Protein AF-A0A8T8E0K7-F1 (afdb_monomer)

Organism: NCBI:txid2675099

Mean predicted aligned error: 10.48 Å

Sequence (93 aa):
MATNSTASETILDVREIDGPPFDDIVAALEELPADGRLHLIAPFEPKPLYEVLETRGFEHKVERSETSEGASGDAASRETERRDVWHVVIEHA

Solvent-accessible surface area (backbone atoms only — not comparable to full-atom values): 5961 Å² total; per-residue (Å²): 134,84,81,76,71,89,63,54,71,45,78,47,63,48,76,81,50,95,68,77,58,64,58,60,50,51,50,51,57,74,71,46,51,81,78,23,36,41,38,36,37,28,74,56,85,65,65,82,52,52,64,53,33,62,74,72,51,40,43,71,48,79,47,70,75,65,83,86,84,78,97,80,74,93,75,85,84,80,75,99,76,72,87,54,47,32,40,33,40,37,34,68,102

InterPro domains:
  IPR018720 Domain of unknown function DUF2249 [PF10006] (12-67)

Secondary structure (DSSP, 8-state):
-------EEEEEESSS-SS-THHHHHHHHHHS-TTEEEEEEESS--HHHHHHHHHHTEEEEEEE---S----S--SSS-S-----EEEEEEE-

pLDDT: mean 71.6, std 14.5, range [35.03, 88.44]

Nearest PDB structures (foldseek):
  3e05-assembly2_H  TM=6.324E-01  e=3.038E-02  Geobacter metallireducens GS-15
  3hm2-assembly1_B  TM=4.724E-01  e=4.562E-01  Corynebacterium diphtheriae
  3njr-assembly1_A  TM=4.652E-01  e=1.177E+00  Rhodobacter capsulatus SB 1003
  3hm2-assembly2_G  TM=3.949E-01  e=4.562E-01  Corynebacterium diphtheriae
  1y9k-assembly3_C  TM=3.886E-01  e=2.480E+00  Bacillus cereus ATCC 14579

Foldseek 3Di:
DDDPDPAAEAEAECVPDPDDCPVVVVVVVVVADQSHKYKYKDQDDPVVVVVVCVVVQKDKDKDWPDPDDDPDDDPPDDDPDDSTIIIMMIHHD

Structure (mmCIF, N/CA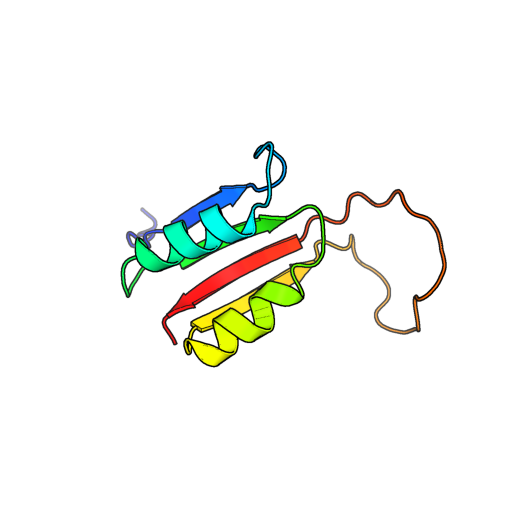/C/O backbone):
data_AF-A0A8T8E0K7-F1
#
_entry.id   AF-A0A8T8E0K7-F1
#
loop_
_atom_site.group_PDB
_atom_site.id
_atom_site.type_symbol
_atom_site.label_atom_id
_atom_site.label_alt_id
_atom_site.label_comp_id
_atom_site.label_asym_id
_atom_site.label_entity_id
_atom_site.label_seq_id
_atom_site.pdbx_PDB_ins_code
_atom_site.Cartn_x
_atom_site.Cartn_y
_atom_site.Cartn_z
_atom_site.occupancy
_atom_site.B_iso_or_equiv
_atom_site.auth_seq_id
_atom_site.auth_comp_id
_atom_site.auth_asym_id
_atom_site.auth_atom_id
_atom_site.pdbx_PDB_model_num
ATOM 1 N N . MET A 1 1 ? 4.128 -18.824 22.533 1.00 35.03 1 MET A N 1
ATOM 2 C CA . MET A 1 1 ? 3.027 -18.590 21.580 1.00 35.03 1 MET A CA 1
ATOM 3 C C . MET A 1 1 ? 2.975 -17.087 21.348 1.00 35.03 1 MET A C 1
ATOM 5 O O . MET A 1 1 ? 2.483 -16.384 22.216 1.00 35.03 1 MET A O 1
ATOM 9 N N . ALA A 1 2 ? 3.624 -16.581 20.297 1.00 39.09 2 ALA A N 1
ATOM 10 C CA . ALA A 1 2 ? 3.625 -15.150 19.995 1.00 39.09 2 ALA A CA 1
ATOM 11 C C . ALA A 1 2 ? 2.293 -14.796 19.326 1.00 39.09 2 ALA A C 1
ATOM 13 O O . ALA A 1 2 ? 1.955 -15.343 18.280 1.00 39.09 2 ALA A O 1
ATOM 14 N N . THR A 1 3 ? 1.512 -13.944 19.978 1.00 43.75 3 THR A N 1
ATOM 15 C CA . THR A 1 3 ? 0.260 -13.397 19.465 1.00 43.75 3 THR A CA 1
ATOM 16 C C . THR A 1 3 ? 0.586 -12.305 18.451 1.00 43.75 3 THR A C 1
ATOM 18 O O . THR A 1 3 ? 0.647 -11.133 18.814 1.00 43.75 3 THR A O 1
ATOM 21 N N . ASN A 1 4 ? 0.812 -12.668 17.188 1.00 47.34 4 ASN A N 1
ATOM 22 C CA . ASN A 1 4 ? 0.633 -11.687 16.125 1.00 47.34 4 ASN A CA 1
ATOM 23 C C . ASN A 1 4 ? -0.866 -11.592 15.871 1.00 47.34 4 ASN A C 1
ATOM 25 O O . ASN A 1 4 ? -1.457 -12.434 15.198 1.00 47.34 4 ASN A O 1
ATOM 29 N N . SER A 1 5 ? -1.463 -10.599 16.528 1.00 49.50 5 SER A N 1
ATOM 30 C CA . SER A 1 5 ? -2.784 -10.072 16.229 1.00 49.50 5 SER A CA 1
ATOM 31 C C . SER A 1 5 ? -2.992 -10.005 14.720 1.00 49.50 5 SER A C 1
ATOM 33 O O . SER A 1 5 ? -2.103 -9.590 13.980 1.00 49.50 5 SER A O 1
ATOM 35 N N . THR A 1 6 ? -4.168 -10.444 14.299 1.00 51.88 6 THR A N 1
ATOM 36 C CA . THR A 1 6 ? -4.681 -10.503 12.933 1.00 51.88 6 THR A CA 1
ATOM 37 C C . THR A 1 6 ? -4.718 -9.112 12.282 1.00 51.88 6 THR A C 1
ATOM 39 O O . THR A 1 6 ? -5.779 -8.517 12.152 1.00 51.88 6 THR A O 1
ATOM 42 N N . ALA A 1 7 ? -3.567 -8.554 11.912 1.00 62.03 7 ALA A N 1
ATOM 43 C CA . ALA A 1 7 ? -3.498 -7.384 11.046 1.00 62.03 7 ALA A CA 1
ATOM 44 C C . ALA A 1 7 ? -3.766 -7.864 9.615 1.00 62.03 7 ALA A C 1
ATOM 46 O O . ALA A 1 7 ? -3.056 -8.741 9.117 1.00 62.03 7 ALA A O 1
ATOM 47 N N . SER A 1 8 ? -4.824 -7.347 8.987 1.00 73.62 8 SER A N 1
ATOM 48 C CA . SER A 1 8 ? -5.192 -7.684 7.610 1.00 73.62 8 SER A CA 1
ATOM 49 C C . SER A 1 8 ? -4.206 -7.003 6.658 1.00 73.62 8 SER A C 1
ATOM 51 O O . SER A 1 8 ? -4.455 -5.909 6.157 1.00 73.62 8 SER A O 1
ATOM 53 N N . GLU A 1 9 ? -3.037 -7.616 6.488 1.00 80.69 9 GLU A N 1
ATOM 54 C CA . GLU A 1 9 ? -2.022 -7.179 5.537 1.00 80.69 9 GLU A CA 1
ATOM 55 C C . GLU A 1 9 ? -2.345 -7.737 4.150 1.00 80.69 9 GLU A C 1
ATOM 57 O O . GLU A 1 9 ? -2.368 -8.952 3.945 1.00 80.69 9 GLU A O 1
ATOM 62 N N . THR A 1 10 ? -2.580 -6.838 3.201 1.00 85.56 10 THR A N 1
ATOM 63 C CA . THR A 1 10 ? -2.748 -7.167 1.783 1.00 85.56 10 THR A CA 1
ATOM 64 C C . THR A 1 10 ? -1.446 -6.835 1.073 1.00 85.56 10 THR A C 1
ATOM 66 O O . THR A 1 10 ? -0.964 -5.717 1.200 1.00 85.56 10 THR A O 1
ATOM 69 N N . ILE A 1 11 ? -0.858 -7.777 0.337 1.00 86.50 11 ILE A N 1
ATOM 70 C CA . ILE A 1 11 ? 0.368 -7.544 -0.438 1.00 86.50 11 ILE A CA 1
ATOM 71 C C . ILE A 1 11 ? -0.015 -7.464 -1.913 1.00 86.50 11 ILE A C 1
ATOM 73 O O . ILE A 1 11 ? -0.625 -8.396 -2.433 1.00 86.50 11 ILE A O 1
ATOM 77 N N 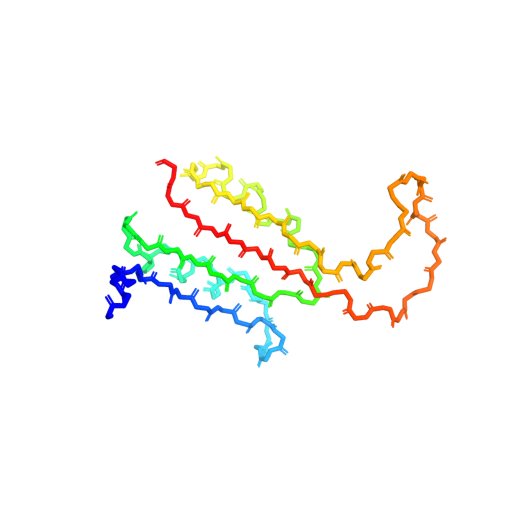. LEU A 1 12 ? 0.359 -6.372 -2.577 1.00 85.81 12 LEU A N 1
ATOM 78 C CA . LEU A 1 12 ? 0.138 -6.150 -4.002 1.00 85.81 12 LEU A CA 1
ATOM 79 C C . LEU A 1 12 ? 1.488 -5.990 -4.709 1.00 85.81 12 LEU A C 1
ATOM 81 O O . LEU A 1 12 ? 2.160 -4.964 -4.575 1.00 85.81 12 LEU A O 1
ATOM 85 N N . ASP A 1 13 ? 1.899 -7.018 -5.450 1.00 85.88 13 ASP A N 1
ATOM 86 C CA . ASP A 1 13 ? 3.107 -6.973 -6.272 1.00 85.88 13 ASP A CA 1
ATOM 87 C C . ASP A 1 13 ? 2.751 -6.502 -7.680 1.00 85.88 13 ASP A C 1
ATOM 89 O O . ASP A 1 13 ? 2.020 -7.160 -8.412 1.00 85.88 13 ASP A O 1
ATOM 93 N N . VAL A 1 14 ? 3.266 -5.337 -8.064 1.00 80.12 14 VAL A N 1
ATOM 94 C CA . VAL A 1 14 ? 2.949 -4.741 -9.367 1.00 80.12 14 VAL A CA 1
ATOM 95 C C . VAL A 1 14 ? 3.966 -5.098 -10.445 1.00 80.12 14 VAL A C 1
ATOM 97 O O . VAL A 1 14 ? 3.874 -4.617 -11.571 1.00 80.12 14 VAL A O 1
ATOM 100 N N . ARG A 1 15 ? 4.961 -5.934 -10.119 1.00 77.06 15 ARG A N 1
ATOM 101 C CA . ARG A 1 15 ? 5.953 -6.438 -11.083 1.00 77.06 15 ARG A CA 1
ATOM 102 C C . ARG A 1 15 ? 5.398 -7.596 -11.905 1.00 77.06 15 ARG A C 1
ATOM 104 O O . ARG A 1 15 ? 5.914 -7.859 -12.987 1.00 77.06 15 ARG A O 1
ATOM 111 N N . GLU A 1 16 ? 4.401 -8.297 -11.372 1.00 74.69 16 GLU A N 1
ATOM 112 C CA . GLU A 1 16 ? 3.717 -9.424 -12.015 1.00 74.69 16 GLU A CA 1
ATOM 113 C C . GLU A 1 16 ? 2.445 -9.021 -12.778 1.00 74.69 16 GLU A C 1
ATOM 115 O O . GLU A 1 16 ? 1.907 -9.830 -13.534 1.00 74.69 16 GLU A O 1
ATOM 120 N N . ILE A 1 17 ? 1.994 -7.770 -12.634 1.00 76.00 17 ILE A N 1
ATOM 121 C CA . ILE A 1 17 ? 0.810 -7.243 -13.319 1.00 76.00 17 ILE A CA 1
ATOM 122 C C . ILE A 1 17 ? 1.199 -6.750 -14.717 1.00 76.00 17 ILE A C 1
ATOM 124 O O . ILE A 1 17 ? 2.023 -5.849 -14.877 1.00 76.00 17 ILE A O 1
ATOM 128 N N . ASP A 1 18 ? 0.572 -7.322 -15.744 1.00 59.41 18 ASP A N 1
ATOM 129 C CA . ASP A 1 18 ? 0.716 -6.884 -17.136 1.00 59.41 18 ASP A CA 1
ATOM 130 C C . ASP A 1 18 ? -0.245 -5.704 -17.393 1.00 59.41 18 ASP A C 1
ATOM 132 O O . ASP A 1 18 ? -1.371 -5.878 -17.860 1.00 59.41 18 ASP A O 1
ATOM 136 N N . GLY A 1 19 ? 0.146 -4.488 -16.987 1.00 64.88 19 GLY A N 1
ATOM 137 C CA . GLY A 1 19 ? -0.712 -3.303 -17.112 1.00 64.88 19 GLY A CA 1
ATOM 138 C C . GLY A 1 19 ? -0.320 -2.117 -16.222 1.00 64.88 19 GLY A C 1
ATOM 139 O O . GLY A 1 19 ? 0.704 -2.165 -15.542 1.00 64.88 19 GLY A O 1
ATOM 140 N N . PRO A 1 20 ? -1.100 -1.016 -16.242 1.00 70.81 20 PRO A N 1
ATOM 141 C CA . PRO A 1 20 ? -0.896 0.125 -15.356 1.00 70.81 20 PRO A CA 1
ATOM 142 C C . PRO A 1 20 ? -1.322 -0.247 -13.927 1.00 70.81 20 PRO A C 1
ATOM 144 O O . PRO A 1 20 ? -2.515 -0.361 -13.659 1.00 70.81 20 PRO A O 1
ATOM 147 N N . PRO A 1 21 ? -0.389 -0.361 -12.972 1.00 73.06 21 PRO A N 1
ATOM 148 C CA . PRO A 1 21 ? -0.709 -0.898 -11.653 1.00 73.06 21 PRO A CA 1
ATOM 149 C C . PRO A 1 21 ? -1.451 0.079 -10.738 1.00 73.06 21 PRO A C 1
ATOM 151 O O . PRO A 1 21 ? -1.771 -0.249 -9.604 1.00 73.06 21 PRO A O 1
ATOM 154 N N . PHE A 1 22 ? -1.702 1.299 -11.215 1.00 73.88 22 PHE A N 1
ATOM 155 C CA . PHE A 1 22 ? -2.419 2.326 -10.471 1.00 73.88 22 PHE A CA 1
ATOM 156 C C . PHE A 1 22 ? -3.847 1.894 -10.126 1.00 73.88 22 PHE A C 1
ATOM 158 O O . PHE A 1 22 ? -4.301 2.149 -9.015 1.00 73.88 22 PHE A O 1
ATOM 165 N N . ASP A 1 23 ? -4.527 1.235 -11.065 1.00 78.62 23 ASP A N 1
ATOM 166 C CA . ASP A 1 23 ? -5.926 0.839 -10.904 1.00 78.62 23 ASP A CA 1
ATOM 167 C C . ASP A 1 23 ? -6.064 -0.264 -9.847 1.00 78.62 23 ASP A C 1
ATOM 169 O O . ASP A 1 23 ? -6.845 -0.112 -8.914 1.00 78.62 23 ASP A O 1
ATOM 173 N N . ASP A 1 24 ? -5.213 -1.296 -9.901 1.00 83.62 24 ASP A N 1
ATOM 174 C CA . ASP A 1 24 ? -5.151 -2.358 -8.887 1.00 83.62 24 ASP A CA 1
ATOM 175 C C . ASP A 1 24 ? -4.827 -1.822 -7.490 1.00 83.62 24 ASP A C 1
ATOM 177 O O . ASP A 1 24 ? -5.416 -2.264 -6.507 1.00 83.62 24 ASP A O 1
ATOM 181 N N . ILE A 1 25 ? -3.915 -0.850 -7.380 1.00 83.38 25 ILE A N 1
ATOM 182 C CA . ILE A 1 25 ? -3.588 -0.231 -6.087 1.00 83.38 25 ILE A CA 1
ATOM 183 C C . ILE A 1 25 ? -4.800 0.518 -5.545 1.00 83.38 25 ILE A C 1
ATOM 185 O O . ILE A 1 25 ? -5.144 0.362 -4.378 1.0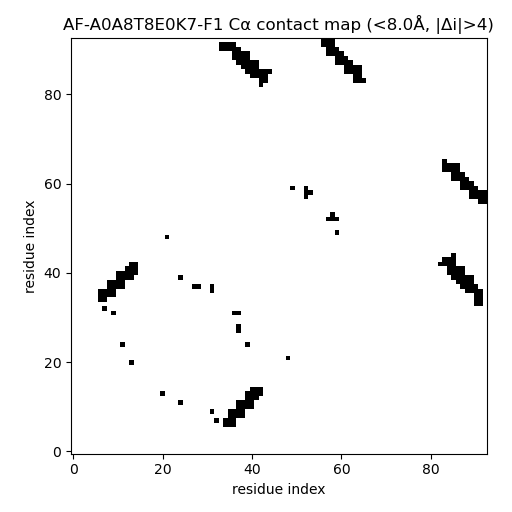0 83.38 25 ILE A O 1
ATOM 189 N N . VAL A 1 26 ? -5.448 1.332 -6.379 1.00 80.94 26 VAL A N 1
ATOM 190 C CA . VAL A 1 26 ? -6.634 2.096 -5.980 1.00 80.94 26 VAL A CA 1
ATOM 191 C C . VAL A 1 26 ? -7.775 1.161 -5.587 1.00 80.94 26 VAL A C 1
ATOM 193 O O . VAL A 1 26 ? -8.364 1.371 -4.529 1.00 80.94 26 VAL A O 1
ATOM 196 N N . ALA A 1 27 ? -8.029 0.113 -6.369 1.00 84.25 27 ALA A N 1
ATOM 197 C CA . ALA A 1 27 ? -9.028 -0.903 -6.064 1.00 84.25 27 ALA A CA 1
ATOM 198 C C . ALA A 1 27 ? -8.716 -1.604 -4.735 1.00 84.25 27 ALA A C 1
ATOM 200 O O . ALA A 1 27 ? -9.565 -1.647 -3.849 1.00 84.25 27 ALA A O 1
ATOM 201 N N . ALA A 1 28 ? -7.472 -2.049 -4.538 1.00 84.31 28 ALA A N 1
ATOM 202 C CA . ALA A 1 28 ? -7.051 -2.693 -3.299 1.00 84.31 28 ALA A CA 1
ATOM 203 C C . ALA A 1 28 ? -7.177 -1.768 -2.080 1.00 84.31 28 ALA A C 1
ATOM 205 O O . ALA A 1 28 ? -7.498 -2.246 -0.998 1.00 84.31 28 ALA A O 1
ATOM 206 N N . LEU A 1 29 ? -6.952 -0.457 -2.238 1.00 81.94 29 LEU A N 1
ATOM 207 C CA . LEU A 1 29 ? -7.174 0.538 -1.182 1.00 81.94 29 LEU A CA 1
ATOM 208 C C . LEU A 1 29 ? -8.659 0.751 -0.875 1.00 81.94 29 LEU A C 1
ATOM 210 O O . LEU A 1 29 ? -9.012 0.942 0.282 1.00 81.94 29 LEU A O 1
ATOM 214 N N . GLU A 1 30 ? -9.524 0.737 -1.889 1.00 82.56 30 GLU A N 1
ATOM 215 C CA . GLU A 1 30 ? -10.977 0.851 -1.705 1.00 82.56 30 GLU A CA 1
ATOM 216 C C . GLU A 1 30 ? -11.580 -0.400 -1.050 1.00 82.56 30 GLU A C 1
ATOM 218 O O . GLU A 1 30 ? -12.569 -0.305 -0.322 1.00 82.56 30 G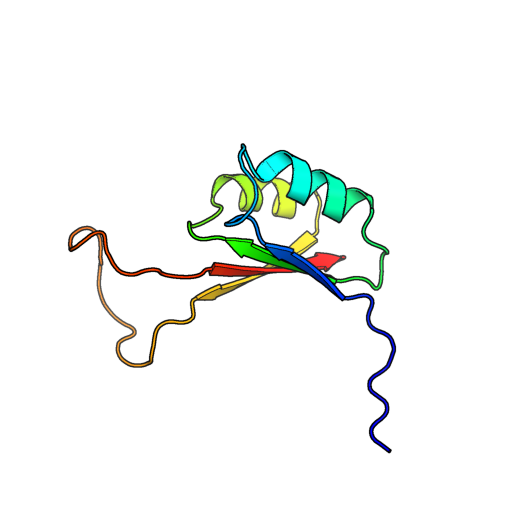LU A O 1
ATOM 223 N N . GLU A 1 31 ? -10.968 -1.562 -1.279 1.00 83.31 31 GLU A N 1
ATOM 224 C CA . GLU A 1 31 ? -11.334 -2.833 -0.649 1.00 83.31 31 GLU A CA 1
ATOM 225 C C . GLU A 1 31 ? -10.646 -3.058 0.712 1.00 83.31 31 GLU A C 1
ATOM 227 O O . GLU A 1 31 ? -11.019 -3.978 1.451 1.00 83.31 31 GLU A O 1
ATOM 232 N N . LEU A 1 32 ? -9.661 -2.225 1.075 1.00 81.69 32 LEU A N 1
ATOM 233 C CA . LEU A 1 32 ? -8.910 -2.355 2.320 1.00 81.69 32 LEU A CA 1
ATOM 234 C C . LEU A 1 32 ? -9.790 -1.976 3.528 1.00 81.69 32 LEU A C 1
ATOM 236 O O . LEU A 1 32 ? -10.415 -0.914 3.536 1.00 81.69 32 LEU A O 1
ATOM 240 N N . PRO A 1 33 ? -9.841 -2.804 4.588 1.00 78.50 33 PRO A N 1
ATOM 241 C CA . PRO A 1 33 ? -10.536 -2.438 5.817 1.00 78.50 33 PRO A CA 1
ATOM 242 C C . PRO A 1 33 ? -9.788 -1.332 6.579 1.00 78.50 33 PRO A C 1
ATOM 244 O O . PRO A 1 33 ? -8.577 -1.189 6.443 1.00 78.50 33 PRO A O 1
ATOM 247 N N . ALA A 1 34 ? -10.495 -0.608 7.454 1.00 78.06 34 ALA A N 1
ATOM 248 C CA . ALA A 1 34 ? -9.931 0.499 8.239 1.00 78.06 34 ALA A CA 1
ATOM 249 C C . ALA A 1 34 ? -8.737 0.099 9.135 1.00 78.06 34 ALA A C 1
ATOM 251 O O . ALA A 1 34 ? -7.833 0.897 9.341 1.00 78.06 34 ALA A O 1
ATOM 252 N N . ASP A 1 35 ? -8.711 -1.142 9.633 1.00 81.06 35 ASP A N 1
ATOM 253 C CA . ASP A 1 35 ? -7.595 -1.724 10.403 1.00 81.06 35 ASP A CA 1
ATOM 254 C C . ASP A 1 35 ? -6.601 -2.516 9.521 1.00 81.06 35 ASP A C 1
ATOM 256 O O . ASP A 1 35 ? -5.742 -3.254 10.016 1.00 81.06 35 ASP A O 1
ATOM 260 N N . GLY A 1 36 ? -6.771 -2.449 8.199 1.00 81.50 36 GLY A N 1
ATOM 261 C CA . GLY A 1 36 ? -5.938 -3.121 7.212 1.00 81.50 36 GLY A CA 1
ATOM 262 C C . GLY A 1 36 ? -4.775 -2.254 6.750 1.00 81.50 36 GLY A C 1
ATOM 263 O O . GLY A 1 36 ? -4.812 -1.028 6.828 1.00 81.50 36 GLY A O 1
ATOM 264 N N . ARG A 1 37 ? -3.742 -2.910 6.222 1.00 86.88 37 ARG A N 1
ATOM 265 C CA . ARG A 1 37 ? -2.608 -2.242 5.572 1.00 86.88 37 ARG A CA 1
ATOM 266 C C . ARG A 1 37 ? -2.331 -2.864 4.211 1.00 86.88 37 ARG A C 1
ATOM 268 O O . ARG A 1 37 ? -2.387 -4.088 4.074 1.00 86.88 37 ARG A O 1
ATOM 275 N N . LEU A 1 38 ? -2.028 -2.034 3.219 1.00 87.31 38 LEU A N 1
ATOM 276 C CA . LEU A 1 38 ? -1.671 -2.456 1.868 1.00 87.31 38 LEU A CA 1
ATOM 277 C C . LEU A 1 38 ? -0.162 -2.312 1.666 1.00 87.31 38 LEU A C 1
ATOM 279 O O . LEU A 1 38 ? 0.378 -1.211 1.718 1.00 87.31 38 LEU A O 1
ATOM 283 N N . HIS A 1 39 ? 0.524 -3.420 1.409 1.00 88.44 39 HIS A N 1
ATOM 284 C CA . HIS A 1 39 ? 1.936 -3.453 1.059 1.00 88.44 39 HIS A CA 1
ATOM 285 C C . HIS A 1 39 ? 2.100 -3.574 -0.454 1.00 88.44 39 HIS A C 1
ATOM 287 O O . HIS A 1 39 ? 1.962 -4.645 -1.036 1.00 88.44 39 HIS A O 1
ATOM 293 N N . LEU A 1 40 ? 2.426 -2.460 -1.086 1.00 86.00 40 LEU A N 1
ATOM 294 C CA . LEU A 1 40 ? 2.702 -2.343 -2.505 1.00 86.00 40 LEU A CA 1
ATOM 295 C C . LEU A 1 40 ? 4.194 -2.580 -2.797 1.00 86.00 40 LEU A C 1
ATOM 297 O O . LEU A 1 40 ? 5.060 -1.899 -2.244 1.00 86.00 40 LEU A O 1
ATOM 301 N N . ILE A 1 41 ? 4.495 -3.518 -3.699 1.00 86.69 41 ILE A N 1
ATOM 302 C CA . ILE A 1 41 ? 5.851 -3.819 -4.181 1.00 86.69 41 ILE A CA 1
ATOM 303 C C . ILE A 1 41 ? 5.973 -3.362 -5.633 1.00 86.69 41 ILE A C 1
ATOM 305 O O . ILE A 1 41 ? 5.473 -4.029 -6.540 1.00 86.69 41 ILE A O 1
ATOM 309 N N . ALA A 1 42 ? 6.664 -2.243 -5.858 1.00 79.62 42 ALA A N 1
ATOM 310 C CA . ALA A 1 42 ? 6.833 -1.650 -7.182 1.00 79.62 42 ALA A CA 1
ATOM 311 C C . ALA A 1 42 ? 8.293 -1.679 -7.663 1.00 79.62 42 ALA A C 1
ATOM 313 O O . ALA A 1 42 ? 9.208 -1.429 -6.878 1.00 79.62 42 ALA A O 1
ATOM 314 N N . PRO A 1 43 ? 8.551 -1.946 -8.960 1.00 75.62 43 PRO A N 1
ATOM 315 C CA . PRO A 1 43 ? 9.894 -1.854 -9.531 1.00 75.62 43 PRO A CA 1
ATOM 316 C C . PRO A 1 43 ? 10.268 -0.411 -9.924 1.00 75.62 43 PRO A C 1
ATOM 318 O O . PRO A 1 43 ? 11.299 -0.195 -10.553 1.00 75.62 43 PRO A O 1
ATOM 321 N N . PHE A 1 44 ? 9.419 0.573 -9.613 1.00 74.94 44 PHE A N 1
ATOM 322 C CA . PHE A 1 44 ? 9.613 1.988 -9.920 1.00 74.94 44 PHE A CA 1
ATOM 323 C C . PHE A 1 44 ? 8.988 2.864 -8.830 1.00 74.94 44 PHE A C 1
ATOM 325 O O . PHE A 1 44 ? 8.109 2.418 -8.098 1.00 74.94 44 PHE A O 1
ATOM 332 N N . GLU A 1 45 ? 9.429 4.119 -8.744 1.00 68.75 45 GLU A N 1
ATOM 333 C CA . GLU A 1 45 ? 8.908 5.093 -7.784 1.00 68.75 45 GLU A CA 1
ATOM 334 C C . GLU A 1 45 ? 7.478 5.533 -8.171 1.00 68.75 45 GLU A C 1
ATOM 336 O O . GLU A 1 45 ? 7.297 6.169 -9.218 1.00 68.75 45 GLU A O 1
ATOM 341 N N . PRO A 1 46 ? 6.454 5.252 -7.344 1.00 68.62 46 PRO A N 1
ATOM 342 C CA . PRO A 1 46 ? 5.064 5.567 -7.655 1.00 68.62 46 PRO A CA 1
ATOM 343 C C . PRO A 1 46 ? 4.718 7.035 -7.345 1.00 68.62 46 PRO A C 1
ATOM 345 O O . PRO A 1 46 ? 3.768 7.325 -6.625 1.00 68.62 46 PRO A O 1
ATOM 348 N N . LYS A 1 47 ? 5.456 7.988 -7.934 1.00 65.75 47 LYS A N 1
ATOM 349 C CA . LYS A 1 47 ? 5.204 9.436 -7.778 1.00 65.75 47 LYS A CA 1
ATOM 350 C C . LYS A 1 47 ? 3.739 9.869 -7.948 1.00 65.75 47 LYS A C 1
ATOM 352 O O . LYS A 1 47 ? 3.269 10.613 -7.094 1.00 65.75 47 LYS A O 1
ATOM 357 N N . PRO A 1 48 ? 2.995 9.421 -8.982 1.00 74.31 48 PRO A N 1
ATOM 358 C CA . PRO A 1 48 ? 1.602 9.842 -9.153 1.00 74.31 48 PRO A CA 1
ATOM 359 C C . PRO A 1 48 ? 0.646 9.302 -8.075 1.00 74.31 48 PRO A C 1
ATOM 361 O O . PRO A 1 48 ? -0.470 9.798 -7.960 1.00 74.31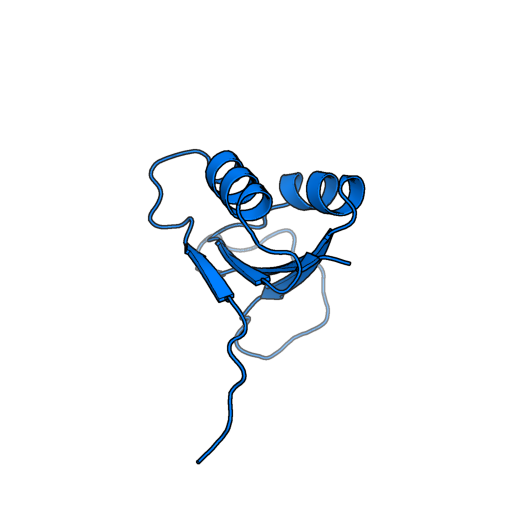 48 PRO A O 1
ATOM 364 N N . LEU A 1 49 ? 1.046 8.301 -7.280 1.00 73.06 49 LEU A N 1
ATOM 365 C CA . LEU A 1 49 ? 0.221 7.798 -6.176 1.00 73.06 49 LEU A CA 1
ATOM 366 C C . LEU A 1 49 ? 0.305 8.672 -4.931 1.00 73.06 49 LEU A C 1
ATOM 368 O O . LEU A 1 49 ? -0.680 8.737 -4.202 1.00 73.06 49 LEU A O 1
ATOM 372 N N . TYR A 1 50 ? 1.422 9.365 -4.699 1.00 74.44 50 TYR A N 1
ATOM 373 C CA . TYR A 1 50 ? 1.577 10.215 -3.515 1.00 74.44 50 TYR A CA 1
ATOM 374 C C . TYR A 1 50 ? 0.490 11.295 -3.458 1.00 74.44 50 TYR A C 1
ATOM 376 O O . TYR A 1 50 ? -0.198 11.404 -2.447 1.00 74.44 50 TYR A O 1
ATOM 384 N N . GLU A 1 51 ? 0.219 11.973 -4.580 1.00 77.44 51 GLU A N 1
ATOM 385 C CA . GLU A 1 51 ? -0.842 12.990 -4.664 1.00 77.44 51 GLU A CA 1
ATOM 386 C C . GLU A 1 51 ? -2.229 12.428 -4.309 1.00 77.44 51 GLU A C 1
ATOM 388 O O . GLU A 1 51 ? -3.040 13.093 -3.657 1.00 77.44 51 GLU A O 1
ATOM 393 N N . VAL A 1 52 ? -2.517 11.188 -4.717 1.00 80.62 52 VAL A N 1
ATOM 394 C CA . VAL A 1 52 ? -3.808 10.536 -4.453 1.00 80.62 52 VAL A CA 1
ATOM 395 C C . VAL A 1 52 ? -3.929 10.119 -2.991 1.00 80.62 52 VAL A C 1
ATOM 397 O O . VAL A 1 52 ? -4.993 10.301 -2.398 1.00 80.62 52 VAL A O 1
ATOM 400 N N . LEU A 1 53 ? -2.852 9.600 -2.402 1.00 80.56 53 LEU A N 1
ATOM 401 C CA . LEU A 1 53 ? -2.809 9.185 -0.999 1.00 80.56 53 LEU A CA 1
ATOM 402 C C . LEU A 1 53 ? -2.962 10.388 -0.064 1.00 80.56 53 LEU A C 1
ATOM 404 O O . LEU A 1 53 ? -3.801 10.353 0.836 1.00 80.56 53 LEU A O 1
ATOM 408 N N . GLU A 1 54 ? -2.249 11.482 -0.342 1.00 78.50 54 GLU A N 1
ATOM 409 C CA . GLU A 1 54 ? -2.369 12.741 0.403 1.00 78.50 54 GLU A CA 1
ATOM 410 C C . GLU A 1 54 ? -3.777 13.341 0.291 1.00 78.50 54 GLU A C 1
ATOM 412 O O . GLU A 1 54 ? -4.362 13.752 1.291 1.00 78.50 54 GLU A O 1
ATOM 417 N N . THR A 1 55 ? -4.363 13.340 -0.912 1.00 80.75 55 THR A N 1
ATOM 418 C CA . THR A 1 55 ? -5.725 13.860 -1.135 1.00 80.75 55 THR A CA 1
ATOM 419 C C . THR A 1 55 ? -6.782 13.056 -0.381 1.00 80.75 55 THR A C 1
ATOM 421 O O . THR A 1 55 ? -7.769 13.613 0.103 1.00 80.75 55 THR A O 1
ATOM 424 N N . ARG A 1 56 ? -6.603 11.736 -0.305 1.00 77.88 56 ARG A N 1
ATOM 425 C CA . ARG A 1 56 ? -7.541 10.825 0.356 1.00 77.88 56 ARG A CA 1
ATOM 426 C C . ARG A 1 56 ? -7.305 10.704 1.869 1.00 77.88 56 ARG A C 1
ATOM 428 O O . ARG A 1 56 ? -8.164 10.153 2.549 1.00 77.88 56 ARG A O 1
ATOM 435 N N . GLY A 1 57 ? -6.195 11.235 2.387 1.00 80.12 57 GLY A N 1
ATOM 436 C CA . GLY A 1 57 ? -5.848 11.174 3.808 1.00 80.12 57 GLY A CA 1
ATOM 437 C C . GLY A 1 57 ? -5.354 9.798 4.253 1.00 80.12 57 GLY A C 1
ATOM 438 O O . GLY A 1 57 ? -5.673 9.374 5.355 1.00 80.12 57 GLY A O 1
ATOM 439 N N . PHE A 1 58 ? -4.618 9.087 3.398 1.00 83.69 58 PHE A N 1
ATOM 440 C CA . PHE A 1 58 ? -3.952 7.837 3.771 1.00 83.69 58 PHE A CA 1
ATOM 441 C C . PHE A 1 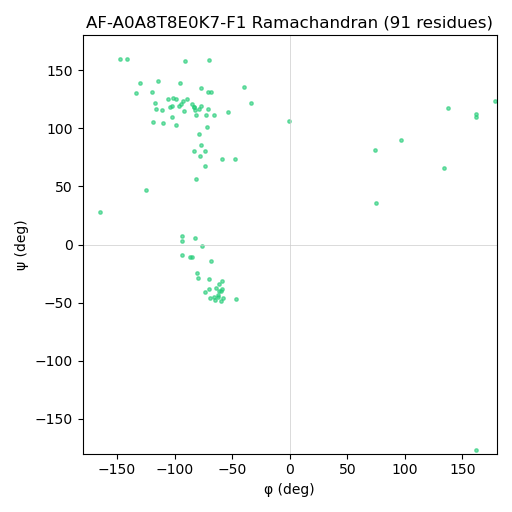58 ? -2.500 8.098 4.169 1.00 83.69 58 PHE A C 1
ATOM 443 O O . PHE A 1 58 ? -1.787 8.855 3.499 1.00 83.69 58 PHE A O 1
ATOM 450 N N . GLU A 1 59 ? -2.041 7.424 5.221 1.00 83.62 59 GLU A N 1
ATOM 451 C CA . GLU A 1 59 ? -0.619 7.377 5.540 1.00 83.62 59 GLU A CA 1
ATOM 452 C C . GLU A 1 59 ? 0.072 6.396 4.597 1.00 83.62 59 GLU A C 1
ATOM 454 O O . GLU A 1 59 ? -0.413 5.294 4.338 1.00 83.62 59 GLU A O 1
ATOM 459 N N . HIS A 1 60 ? 1.216 6.808 4.055 1.00 83.38 60 HIS A N 1
ATOM 460 C CA . HIS A 1 60 ? 2.018 5.963 3.189 1.00 83.38 60 HIS A CA 1
ATOM 461 C C . HIS A 1 60 ? 3.486 6.027 3.585 1.00 83.38 60 HIS A C 1
ATOM 463 O O . HIS A 1 60 ? 4.080 7.094 3.734 1.00 83.38 60 HIS A O 1
ATOM 469 N N . LYS A 1 61 ? 4.091 4.856 3.741 1.00 84.19 61 LYS A N 1
ATOM 470 C CA . LYS A 1 61 ? 5.481 4.686 4.127 1.00 84.19 61 LYS A CA 1
ATOM 471 C C . LYS A 1 61 ? 6.241 4.014 2.998 1.00 84.19 61 LYS A C 1
ATOM 473 O O . LYS A 1 61 ? 5.970 2.870 2.654 1.00 84.19 61 LYS A O 1
ATOM 478 N N . VAL A 1 62 ? 7.212 4.724 2.438 1.00 81.88 62 VAL A N 1
ATOM 479 C CA . VAL A 1 62 ? 8.042 4.233 1.337 1.00 81.88 62 VAL A CA 1
ATOM 480 C C . VAL A 1 62 ? 9.398 3.807 1.881 1.00 81.88 62 VAL A C 1
ATOM 482 O O . VAL A 1 62 ? 10.144 4.629 2.410 1.00 81.88 62 VAL A O 1
ATOM 485 N N . GLU A 1 63 ? 9.734 2.532 1.721 1.00 80.88 63 GLU A N 1
ATOM 486 C CA . GLU A 1 63 ? 11.036 1.980 2.077 1.00 80.88 63 GLU A CA 1
ATOM 487 C C . GLU A 1 63 ? 11.745 1.460 0.825 1.00 80.88 63 GLU A C 1
ATOM 489 O O . GLU A 1 63 ? 11.252 0.597 0.093 1.00 80.88 63 GLU A O 1
ATOM 494 N N . ARG A 1 64 ? 12.937 2.006 0.576 1.00 76.06 64 ARG A N 1
ATOM 495 C CA . ARG A 1 64 ? 13.842 1.536 -0.472 1.00 76.06 64 ARG A CA 1
ATOM 496 C C . ARG A 1 64 ? 14.834 0.588 0.173 1.00 76.06 64 ARG A C 1
ATOM 498 O O . ARG A 1 64 ? 15.578 0.997 1.063 1.00 76.06 64 ARG A O 1
ATOM 505 N N . SER A 1 65 ? 14.864 -0.663 -0.271 1.00 65.06 65 SER A N 1
ATOM 506 C CA . SER A 1 65 ? 15.913 -1.591 0.157 1.00 65.06 65 SER A CA 1
ATOM 507 C C . SER A 1 65 ? 17.197 -1.299 -0.616 1.00 65.06 65 SER A C 1
ATOM 509 O O . SER A 1 65 ? 17.561 -2.001 -1.555 1.00 65.06 65 SER A O 1
ATOM 511 N N . GLU A 1 66 ? 17.884 -0.233 -0.221 1.00 59.62 66 GLU A N 1
ATOM 512 C CA . GLU A 1 66 ? 19.258 0.024 -0.633 1.00 59.62 66 GLU A CA 1
ATOM 513 C C . GLU A 1 66 ? 20.134 -0.820 0.296 1.00 59.62 66 GLU A C 1
ATOM 515 O O . GLU A 1 66 ? 20.129 -0.613 1.511 1.00 59.62 66 GLU A O 1
ATOM 520 N N . THR A 1 67 ? 20.864 -1.810 -0.229 1.00 44.50 67 THR A N 1
ATOM 521 C CA . THR A 1 67 ? 21.940 -2.427 0.559 1.00 44.50 67 THR A CA 1
ATOM 522 C C . THR A 1 67 ? 22.857 -1.299 1.031 1.00 44.50 67 THR A C 1
ATOM 524 O O . THR A 1 67 ? 23.464 -0.606 0.220 1.00 44.50 67 THR A O 1
ATOM 527 N N . SER A 1 68 ? 22.857 -1.111 2.350 1.00 47.81 68 SER A N 1
ATOM 528 C CA . SER A 1 68 ? 23.527 -0.072 3.126 1.00 47.81 68 SER A CA 1
ATOM 529 C C . SER A 1 68 ? 24.870 0.382 2.550 1.00 47.81 68 SER A C 1
ATOM 531 O O . SER A 1 68 ? 25.783 -0.424 2.435 1.00 47.81 68 SER A O 1
ATOM 533 N N . GLU A 1 69 ? 24.979 1.681 2.261 1.00 52.62 69 GLU A N 1
ATOM 534 C CA . GLU A 1 69 ? 26.011 2.624 2.735 1.00 52.62 69 GLU A CA 1
ATOM 535 C C . GLU A 1 69 ? 26.011 3.857 1.816 1.00 52.62 69 GLU A C 1
ATOM 537 O O . GLU A 1 69 ? 26.427 3.786 0.663 1.00 52.62 69 GLU A O 1
ATOM 542 N N . GLY A 1 70 ? 25.553 5.003 2.336 1.00 44.97 70 GLY A N 1
ATOM 543 C CA . GLY A 1 70 ? 25.737 6.300 1.675 1.00 44.97 70 GLY A CA 1
ATOM 544 C C . GLY A 1 70 ? 24.498 7.187 1.609 1.00 44.97 70 GLY A C 1
ATOM 545 O O . GLY A 1 70 ? 24.035 7.524 0.526 1.00 44.97 70 GLY A O 1
ATOM 546 N N . ALA A 1 71 ? 24.003 7.658 2.754 1.00 52.34 71 ALA A N 1
ATOM 547 C CA . ALA A 1 71 ? 23.268 8.917 2.763 1.00 52.34 71 ALA A CA 1
ATOM 548 C C . ALA A 1 71 ? 24.277 10.056 2.537 1.00 52.34 71 ALA A C 1
ATOM 550 O O . ALA A 1 71 ? 25.014 10.401 3.457 1.00 52.34 71 ALA A O 1
ATOM 551 N N . SER A 1 72 ? 24.356 10.579 1.311 1.00 53.91 72 SER A N 1
ATOM 552 C CA . SER A 1 72 ? 24.599 11.995 0.974 1.00 53.91 72 SER A CA 1
ATOM 553 C C . SER A 1 72 ? 25.070 12.113 -0.479 1.00 53.91 72 SER A C 1
ATOM 555 O O . SER A 1 72 ? 26.190 11.721 -0.805 1.00 53.91 72 SER A O 1
ATOM 557 N N . GL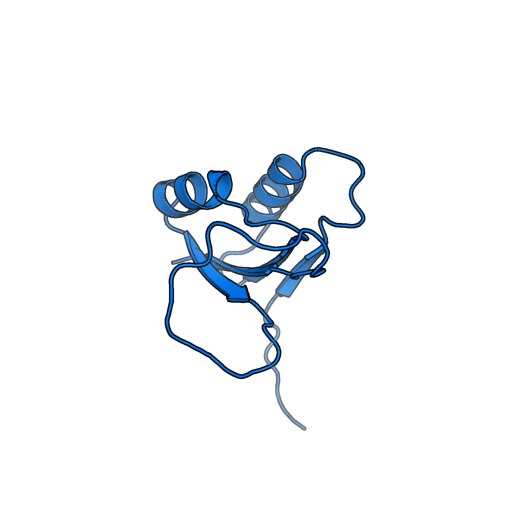Y A 1 73 ? 24.235 12.701 -1.337 1.00 42.22 73 GLY A N 1
ATOM 558 C CA . GLY A 1 73 ? 24.668 13.249 -2.621 1.00 42.22 73 GLY A CA 1
ATOM 559 C C . GLY A 1 73 ? 23.732 12.936 -3.781 1.00 42.22 73 GLY A C 1
ATOM 560 O O . GLY A 1 73 ? 23.559 11.776 -4.138 1.00 42.22 73 GLY A O 1
ATOM 561 N N . ASP A 1 74 ? 23.162 13.995 -4.362 1.00 50.66 74 ASP A N 1
ATOM 562 C CA . ASP A 1 74 ? 22.750 14.119 -5.765 1.00 50.66 74 ASP A CA 1
ATOM 563 C C . ASP A 1 74 ? 23.025 12.888 -6.650 1.00 50.66 74 ASP A C 1
ATOM 565 O O . ASP A 1 74 ? 24.157 12.646 -7.073 1.00 50.66 74 ASP A O 1
ATOM 569 N N . ALA A 1 75 ? 21.973 12.145 -6.998 1.00 47.72 75 ALA A N 1
ATOM 570 C CA . ALA A 1 75 ? 22.052 11.009 -7.917 1.00 47.72 75 ALA A CA 1
ATOM 571 C C . ALA A 1 75 ? 21.071 11.161 -9.090 1.00 47.72 75 ALA A C 1
ATOM 573 O O . ALA A 1 75 ? 20.362 10.233 -9.466 1.00 47.72 75 ALA A O 1
ATOM 574 N N . ALA A 1 76 ? 21.040 12.341 -9.709 1.00 50.97 76 ALA A N 1
ATOM 575 C CA . ALA A 1 76 ? 20.654 12.425 -11.110 1.00 50.97 76 ALA A CA 1
ATOM 576 C C . ALA A 1 76 ? 21.898 12.068 -11.934 1.00 50.97 76 ALA A C 1
ATOM 578 O O . ALA A 1 76 ? 22.851 12.842 -11.978 1.00 50.97 76 ALA A O 1
ATOM 579 N N . SER A 1 77 ? 21.875 10.915 -12.604 1.00 49.31 77 SER A N 1
ATOM 580 C CA . SER A 1 77 ? 22.939 10.349 -13.459 1.00 49.31 77 SER A CA 1
ATOM 581 C C . SER A 1 77 ? 23.838 9.328 -12.755 1.00 49.31 77 SER A C 1
ATOM 583 O O . SER A 1 77 ? 24.899 9.668 -12.228 1.00 49.31 77 SER A O 1
ATOM 585 N N . ARG A 1 78 ? 23.439 8.052 -12.817 1.00 52.88 78 ARG A N 1
ATOM 586 C CA . ARG A 1 78 ? 24.242 6.939 -13.364 1.00 52.88 78 ARG A CA 1
ATOM 587 C C . ARG A 1 78 ? 23.474 5.617 -13.224 1.00 52.88 78 ARG A C 1
ATOM 589 O O . ARG A 1 78 ? 23.142 5.201 -12.127 1.00 52.88 78 ARG A O 1
ATOM 596 N N . GLU A 1 79 ? 23.291 4.971 -14.372 1.00 48.03 79 GLU A N 1
ATOM 597 C CA . GLU A 1 79 ? 23.212 3.515 -14.538 1.00 48.03 79 GLU A CA 1
ATOM 598 C C . GLU A 1 79 ? 21.934 2.792 -14.078 1.00 48.03 79 GLU A C 1
ATOM 600 O O . GLU A 1 79 ? 21.840 2.140 -13.041 1.00 48.03 79 GLU A O 1
ATOM 605 N N . THR A 1 80 ? 20.959 2.872 -14.977 1.00 54.91 80 THR A N 1
ATOM 606 C CA . THR A 1 80 ? 19.811 1.994 -15.192 1.00 54.91 80 THR A CA 1
ATOM 607 C C . THR A 1 80 ? 20.188 0.501 -15.215 1.00 54.91 80 THR A C 1
ATOM 609 O O . THR A 1 80 ? 20.208 -0.089 -16.281 1.00 54.91 80 THR A O 1
ATOM 612 N N . GLU A 1 81 ? 20.502 -0.127 -14.078 1.00 54.94 81 GLU A N 1
ATOM 613 C CA . GLU A 1 81 ? 20.253 -1.573 -13.867 1.00 54.94 81 GLU A CA 1
ATOM 614 C C . GLU A 1 81 ?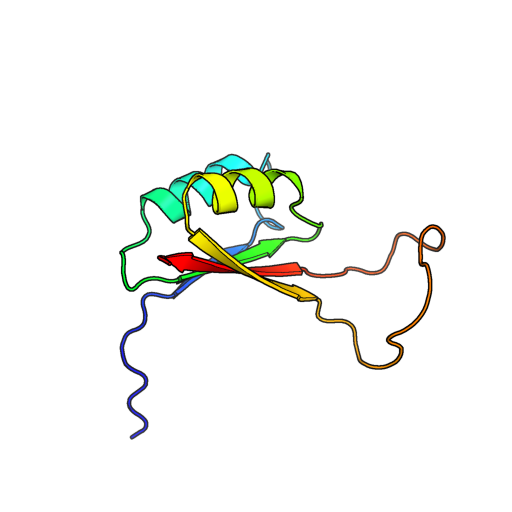 20.340 -2.007 -12.389 1.00 54.94 81 GLU A C 1
ATOM 616 O O . GLU A 1 81 ? 20.661 -3.151 -12.065 1.00 54.94 81 GLU A O 1
ATOM 621 N N . ARG A 1 82 ? 20.049 -1.110 -11.444 1.00 55.38 82 ARG A N 1
ATOM 622 C CA . ARG A 1 82 ? 19.712 -1.527 -10.081 1.00 55.38 82 ARG A CA 1
ATOM 623 C C . ARG A 1 82 ? 18.227 -1.876 -10.097 1.00 55.38 82 ARG A C 1
ATOM 625 O O . ARG A 1 82 ? 17.391 -1.046 -10.435 1.00 55.38 82 ARG A O 1
ATOM 632 N N . ARG A 1 83 ? 17.878 -3.132 -9.809 1.00 60.12 83 ARG A N 1
ATOM 633 C CA . ARG A 1 83 ? 16.480 -3.525 -9.564 1.00 60.12 83 ARG A CA 1
ATOM 634 C C . ARG A 1 83 ? 16.075 -2.997 -8.191 1.00 60.12 83 ARG A C 1
ATOM 636 O O . ARG A 1 83 ? 15.922 -3.777 -7.255 1.00 60.12 83 ARG A O 1
ATOM 643 N N . ASP A 1 84 ? 15.996 -1.680 -8.064 1.00 74.56 84 ASP A N 1
ATOM 644 C CA . ASP A 1 84 ? 15.534 -1.034 -6.847 1.00 74.56 84 ASP A CA 1
ATOM 645 C C . ASP A 1 84 ? 14.059 -1.394 -6.674 1.00 74.56 84 ASP A C 1
ATOM 647 O O . ASP A 1 84 ? 13.205 -1.033 -7.485 1.00 74.56 84 ASP A O 1
ATOM 651 N N . VAL A 1 85 ? 13.778 -2.197 -5.650 1.00 81.94 85 VAL A N 1
ATOM 652 C C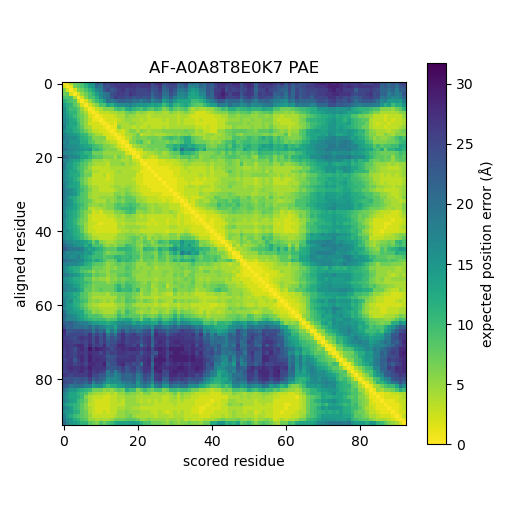A . VAL A 1 85 ? 12.415 -2.574 -5.288 1.00 81.94 85 VAL A CA 1
ATOM 653 C C . VAL A 1 85 ? 11.925 -1.588 -4.243 1.00 81.94 85 VAL A C 1
ATOM 655 O O . VAL A 1 85 ? 12.540 -1.407 -3.188 1.00 81.94 85 VAL A O 1
ATOM 658 N N . TRP A 1 86 ? 10.807 -0.954 -4.562 1.00 85.06 86 TRP A N 1
ATOM 659 C CA . TRP A 1 86 ? 10.134 0.002 -3.709 1.00 85.06 86 TRP A CA 1
ATOM 660 C C . TRP A 1 86 ? 9.055 -0.726 -2.924 1.00 85.06 86 TRP A C 1
ATOM 662 O O . TRP A 1 86 ? 8.156 -1.332 -3.508 1.00 85.06 86 TRP A O 1
ATOM 672 N N . HIS A 1 87 ? 9.159 -0.668 -1.601 1.00 87.81 87 HIS A N 1
ATOM 673 C CA . HIS A 1 87 ? 8.160 -1.193 -0.684 1.00 87.81 87 HIS A CA 1
ATOM 674 C C . HIS A 1 87 ? 7.349 -0.018 -0.148 1.00 87.81 87 HIS A C 1
ATOM 676 O O . HIS A 1 87 ? 7.870 0.792 0.611 1.00 87.81 87 HIS A O 1
ATOM 682 N N . VAL A 1 88 ? 6.088 0.091 -0.550 1.00 86.50 88 VAL A N 1
ATOM 683 C CA . VAL A 1 88 ? 5.184 1.151 -0.101 1.00 86.50 88 VAL A CA 1
ATOM 684 C C . VAL A 1 88 ? 4.116 0.526 0.785 1.00 86.50 88 VAL A C 1
ATOM 686 O O . VAL A 1 88 ? 3.352 -0.312 0.327 1.00 86.50 88 VAL A O 1
ATOM 689 N N . VAL A 1 89 ? 4.080 0.893 2.059 1.00 87.94 89 VAL A N 1
ATOM 690 C CA . VAL A 1 89 ? 3.039 0.467 3.002 1.00 87.94 89 VAL A CA 1
ATOM 691 C C . VAL A 1 89 ? 2.025 1.590 3.109 1.00 87.94 89 VAL A C 1
ATOM 693 O O . VAL A 1 89 ? 2.416 2.719 3.371 1.00 87.94 89 VAL A O 1
ATOM 696 N N . ILE A 1 90 ? 0.753 1.300 2.873 1.00 88.06 90 ILE A N 1
ATOM 697 C CA . ILE A 1 90 ? -0.338 2.271 2.913 1.00 88.06 90 ILE A CA 1
ATOM 698 C C . ILE A 1 90 ? -1.335 1.826 3.978 1.00 88.06 90 ILE A C 1
ATOM 700 O O . ILE A 1 90 ? -1.749 0.665 3.996 1.00 88.06 90 ILE A O 1
ATOM 704 N N . GLU A 1 91 ? -1.720 2.745 4.853 1.00 86.31 91 GLU A N 1
ATOM 705 C CA . GLU A 1 91 ? -2.661 2.519 5.948 1.00 86.31 91 GLU A CA 1
ATOM 706 C C . GLU A 1 91 ? -3.583 3.734 6.130 1.00 86.31 91 GLU A C 1
ATOM 708 O O . GLU A 1 91 ? -3.313 4.831 5.630 1.00 86.31 91 GLU A O 1
ATOM 713 N N . HIS A 1 92 ? -4.727 3.526 6.779 1.00 80.31 92 HIS A N 1
ATOM 714 C CA . HIS A 1 92 ? -5.638 4.619 7.114 1.00 80.31 92 HIS A CA 1
ATOM 715 C C . HIS A 1 92 ? -5.003 5.534 8.175 1.00 80.31 92 HIS A C 1
ATOM 717 O O . HIS A 1 92 ? -4.506 5.031 9.181 1.00 80.31 92 HIS A O 1
ATOM 723 N N . ALA A 1 93 ? -5.040 6.853 7.938 1.00 71.75 93 ALA A N 1
ATOM 724 C CA . ALA A 1 93 ? -4.629 7.880 8.904 1.00 71.75 93 ALA A CA 1
ATOM 725 C C . ALA A 1 93 ? -5.672 8.118 10.011 1.00 71.75 93 ALA A C 1
ATOM 727 O O . ALA A 1 93 ? -6.874 7.839 9.772 1.00 71.75 93 ALA A O 1
#

Radius of gyration: 15.18 Å; Cα contacts (8 Å, |Δi|>4): 119; chains: 1; bounding box: 37×33×39 Å